Protein AF-A0AAU9E0B2-F1 (afdb_monomer_lite)

Radius of gyration: 13.06 Å; chains: 1; bounding box: 34×32×28 Å

Secondary structure (DSSP, 8-state):
---HHHHHHHHHHHHHHHHHHHS---HHHHHHHHHHHTSSSSSPPPHHHHHHHH---HHHHHHHHHHHHHHHHHHHHHT-

Sequence (80 aa):
MENIDRKNFKNLSLKIEKLVNENSLTYNQEKIIRLRYGIDNEKPASFKEMIKILKISPKELKKEINISDRKVFNLIKSKL

pLDDT: mean 85.06, std 11.07, range [45.5, 96.25]

InterPro domains:
  IPR036388 Winged helix-like DNA-binding domain superfamily [G3DSA:1.10.10.10] (2-70)

Foldseek 3Di:
DPDPPVVVLVVVLVVLVVLLVVDDDDPLLSVLSCQQSVNVHPHHDDLVRCCVVVVDDSVVSVVSNVVSVVVSVVSVVVVD

Organism: NCBI:txid3065157

Structure (mmCIF, N/CA/C/O backbone):
data_AF-A0AAU9E0B2-F1
#
_entry.id   AF-A0AAU9E0B2-F1
#
loop_
_atom_site.group_PDB
_atom_site.id
_atom_site.type_symbol
_atom_site.label_atom_id
_atom_site.label_alt_id
_atom_site.label_comp_id
_atom_site.label_asym_id
_atom_site.label_entity_id
_atom_site.label_seq_id
_atom_site.pdbx_PDB_ins_code
_atom_site.Cartn_x
_atom_site.Cartn_y
_atom_site.Cartn_z
_atom_site.occupancy
_atom_site.B_iso_or_equiv
_atom_site.auth_seq_id
_atom_site.auth_comp_id
_atom_site.auth_asym_id
_atom_site.auth_atom_id
_atom_site.pdbx_PDB_model_num
ATOM 1 N N . MET A 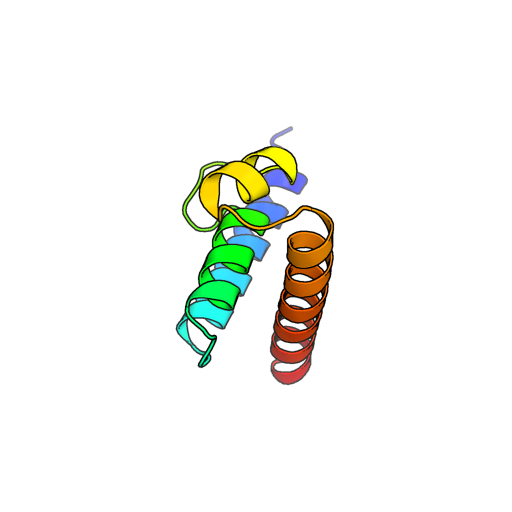1 1 ? 21.993 18.951 -11.294 1.00 45.50 1 MET A N 1
ATOM 2 C CA . MET A 1 1 ? 21.918 17.517 -10.941 1.00 45.50 1 MET A CA 1
ATOM 3 C C . MET A 1 1 ? 20.449 17.134 -10.830 1.00 45.50 1 MET A C 1
ATOM 5 O O . MET A 1 1 ? 19.844 17.351 -9.788 1.00 45.50 1 MET A O 1
ATOM 9 N N . GLU A 1 2 ? 19.829 16.654 -11.910 1.00 48.66 2 GLU A N 1
ATOM 10 C CA . GLU A 1 2 ? 18.470 16.108 -11.823 1.00 48.66 2 GLU A CA 1
ATOM 11 C C . GLU A 1 2 ? 18.511 14.745 -11.117 1.00 48.66 2 GLU A C 1
ATOM 13 O O . GLU A 1 2 ? 18.950 13.742 -11.671 1.00 48.66 2 GLU A O 1
ATOM 18 N N . ASN A 1 3 ? 18.112 14.786 -9.844 1.00 53.88 3 ASN A N 1
ATOM 19 C CA . ASN A 1 3 ? 17.779 13.707 -8.913 1.00 53.88 3 ASN A CA 1
ATOM 20 C C . ASN A 1 3 ? 17.684 12.286 -9.509 1.00 53.88 3 ASN A C 1
ATOM 22 O O . ASN A 1 3 ? 16.622 11.868 -9.980 1.00 53.88 3 ASN A O 1
ATOM 26 N N . ILE A 1 4 ? 18.752 11.501 -9.337 1.00 55.34 4 ILE A N 1
ATOM 27 C CA . ILE A 1 4 ? 18.756 10.032 -9.480 1.00 55.34 4 ILE A CA 1
ATOM 28 C C . ILE A 1 4 ? 17.567 9.411 -8.712 1.00 55.34 4 ILE A C 1
ATOM 30 O O . ILE A 1 4 ? 16.910 8.496 -9.213 1.00 55.34 4 ILE A O 1
ATOM 34 N N . ASP A 1 5 ? 17.200 9.996 -7.569 1.00 63.06 5 ASP A N 1
ATOM 35 C CA . ASP A 1 5 ? 16.070 9.571 -6.739 1.00 63.06 5 ASP A CA 1
ATOM 36 C C . ASP A 1 5 ? 14.704 9.711 -7.419 1.00 63.06 5 ASP A C 1
ATOM 38 O O . ASP A 1 5 ? 13.868 8.816 -7.304 1.00 63.06 5 ASP A O 1
ATOM 42 N N . ARG A 1 6 ? 14.465 10.778 -8.197 1.00 65.12 6 ARG A N 1
ATOM 43 C CA . ARG A 1 6 ? 13.178 10.968 -8.897 1.00 65.12 6 ARG A CA 1
ATOM 44 C C . ARG A 1 6 ? 13.006 9.968 -10.033 1.00 65.12 6 ARG A C 1
ATOM 46 O O . ARG A 1 6 ? 11.915 9.433 -10.224 1.00 65.12 6 ARG A O 1
ATOM 53 N N . LYS A 1 7 ? 14.082 9.692 -10.777 1.00 70.25 7 LYS A N 1
ATOM 54 C CA . LYS A 1 7 ? 14.066 8.712 -11.871 1.00 70.25 7 LYS A CA 1
ATOM 55 C C . LYS A 1 7 ? 13.852 7.294 -11.339 1.00 70.25 7 LYS A C 1
ATOM 57 O O . LYS A 1 7 ? 13.042 6.553 -11.893 1.00 70.25 7 LYS A O 1
ATOM 62 N N . ASN A 1 8 ? 14.525 6.940 -10.244 1.00 73.31 8 ASN A N 1
ATOM 63 C CA . ASN A 1 8 ? 14.353 5.647 -9.586 1.00 73.31 8 ASN A CA 1
ATOM 64 C C . ASN A 1 8 ? 12.946 5.487 -9.004 1.00 73.31 8 ASN A C 1
ATOM 66 O O . ASN A 1 8 ? 12.326 4.441 -9.193 1.00 73.31 8 ASN A O 1
ATOM 70 N N . PHE A 1 9 ? 12.411 6.536 -8.375 1.00 72.12 9 PHE A N 1
ATOM 71 C CA . PHE A 1 9 ? 11.056 6.532 -7.833 1.00 72.12 9 PHE A CA 1
ATOM 72 C C . PHE A 1 9 ? 9.996 6.352 -8.927 1.00 72.12 9 PHE A C 1
ATOM 74 O O . PHE A 1 9 ? 9.136 5.484 -8.806 1.00 72.12 9 PHE A O 1
ATOM 81 N N . LYS A 1 10 ? 10.105 7.092 -10.039 1.00 76.12 10 LYS A N 1
ATOM 82 C CA . LYS A 1 10 ? 9.195 6.958 -11.188 1.00 76.12 10 LYS A CA 1
ATOM 83 C C . LYS A 1 10 ? 9.262 5.567 -11.829 1.00 76.12 10 LYS A C 1
ATOM 85 O O . LYS A 1 10 ? 8.254 5.028 -12.268 1.00 76.12 10 LYS A O 1
ATOM 90 N N . ASN A 1 11 ? 10.448 4.963 -11.883 1.00 81.69 11 ASN A N 1
ATOM 91 C CA . ASN A 1 11 ? 10.603 3.598 -12.386 1.00 81.69 11 ASN A CA 1
ATOM 92 C C . ASN A 1 11 ? 9.958 2.573 -11.434 1.00 81.69 11 ASN A C 1
ATOM 94 O O . ASN A 1 11 ? 9.308 1.627 -11.874 1.00 81.69 11 ASN A O 1
ATOM 98 N N . LEU A 1 12 ? 10.096 2.777 -10.122 1.00 80.69 12 LEU A N 1
ATOM 99 C CA . LEU A 1 12 ? 9.459 1.929 -9.121 1.00 80.69 12 LEU A CA 1
ATOM 100 C C . LEU A 1 12 ? 7.929 2.035 -9.173 1.00 80.69 12 LEU A C 1
ATOM 102 O O . LEU A 1 12 ? 7.267 1.000 -9.171 1.00 80.69 12 LEU A O 1
ATOM 106 N N . SER A 1 13 ? 7.369 3.245 -9.264 1.00 82.06 13 SER A N 1
ATOM 107 C CA . SER A 1 13 ? 5.916 3.435 -9.331 1.00 82.06 13 SER A CA 1
ATOM 108 C C . SE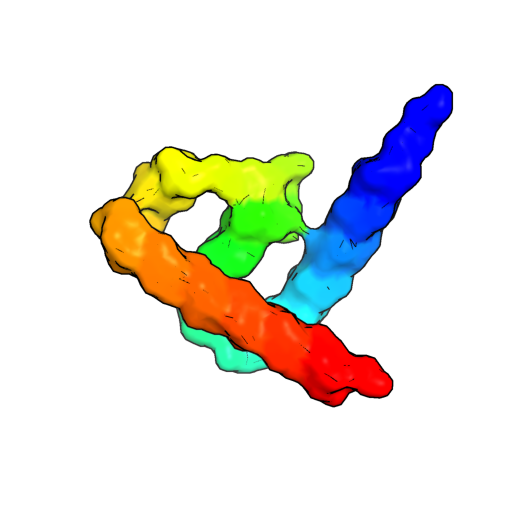R A 1 13 ? 5.310 2.762 -10.564 1.00 82.06 13 SER A C 1
ATOM 110 O O . SER A 1 13 ? 4.335 2.036 -10.413 1.00 82.06 13 SER A O 1
ATOM 112 N N . LEU A 1 14 ? 5.941 2.876 -11.741 1.00 85.12 14 LEU A N 1
ATOM 113 C CA . LEU A 1 14 ? 5.501 2.192 -12.967 1.00 85.12 14 LEU A CA 1
ATOM 114 C C . LEU A 1 14 ? 5.537 0.662 -12.838 1.00 85.12 14 LEU A C 1
ATOM 116 O O . LEU A 1 14 ? 4.632 -0.036 -13.296 1.00 85.12 14 LEU A O 1
ATOM 120 N N . LYS A 1 15 ? 6.578 0.112 -12.201 1.00 86.00 15 LYS A N 1
ATOM 121 C CA . LYS A 1 15 ? 6.661 -1.335 -11.948 1.00 86.00 15 LYS A CA 1
ATOM 122 C C . LYS A 1 15 ? 5.549 -1.800 -11.014 1.00 86.00 15 LYS A C 1
ATOM 124 O O . LYS A 1 15 ? 4.946 -2.839 -11.265 1.00 86.00 15 LYS A O 1
ATOM 129 N N . ILE A 1 16 ? 5.277 -1.044 -9.952 1.00 86.38 16 ILE A N 1
ATOM 130 C CA . ILE A 1 16 ? 4.215 -1.376 -8.998 1.00 86.38 16 ILE A CA 1
ATOM 131 C C . ILE A 1 16 ? 2.840 -1.212 -9.646 1.00 86.38 16 ILE A C 1
ATOM 133 O O . ILE A 1 16 ? 2.000 -2.080 -9.460 1.00 86.38 16 ILE A O 1
ATOM 137 N N . GLU A 1 17 ? 2.619 -0.175 -10.452 1.00 88.94 17 GLU A N 1
ATOM 138 C CA . GLU A 1 17 ? 1.385 0.010 -11.221 1.00 88.94 17 GLU A CA 1
ATOM 139 C C . GLU A 1 17 ? 1.102 -1.191 -12.119 1.00 88.94 17 GLU A C 1
ATOM 141 O O . GLU A 1 17 ? 0.021 -1.776 -12.056 1.00 88.94 17 GLU A O 1
ATOM 146 N N . LYS A 1 18 ? 2.101 -1.626 -12.893 1.00 88.56 18 LYS A N 1
ATOM 147 C CA . LYS A 1 18 ? 1.979 -2.822 -13.725 1.00 88.56 18 LYS A CA 1
ATOM 148 C C . LYS A 1 18 ? 1.635 -4.057 -12.885 1.00 88.56 18 LYS A C 1
ATOM 150 O O . LYS A 1 18 ? 0.733 -4.806 -13.242 1.00 88.56 18 LYS A O 1
ATOM 155 N N . LEU A 1 19 ? 2.298 -4.247 -11.742 1.00 86.56 19 LEU A N 1
ATOM 156 C CA . LEU A 1 19 ? 2.003 -5.354 -10.827 1.00 86.56 19 LEU A CA 1
ATOM 157 C C . LEU A 1 19 ? 0.582 -5.293 -10.259 1.00 86.56 19 LEU A C 1
ATOM 159 O O . LEU A 1 19 ? -0.058 -6.333 -10.147 1.00 86.56 19 LEU A O 1
ATOM 163 N N . VAL A 1 20 ? 0.100 -4.107 -9.898 1.00 84.06 20 VAL A N 1
ATOM 164 C CA . VAL A 1 20 ? -1.258 -3.896 -9.383 1.00 84.06 20 VAL A CA 1
ATOM 165 C C . VAL A 1 20 ? -2.291 -4.241 -10.449 1.00 84.06 20 VAL A C 1
ATOM 167 O O . VAL A 1 20 ? -3.229 -4.969 -10.153 1.00 84.06 20 VAL A O 1
ATOM 170 N N . ASN A 1 21 ? -2.081 -3.789 -11.687 1.00 84.69 21 ASN A N 1
ATOM 171 C CA . ASN A 1 21 ? -3.006 -4.025 -12.796 1.00 84.69 21 ASN A CA 1
ATOM 172 C C . ASN A 1 21 ? -3.030 -5.497 -13.252 1.00 84.69 21 ASN A C 1
ATOM 174 O O . ASN A 1 21 ? -4.058 -5.990 -13.704 1.00 84.69 21 ASN A O 1
ATOM 178 N N . GLU A 1 22 ? -1.904 -6.209 -13.149 1.00 86.31 22 GLU A N 1
ATOM 179 C CA . GLU A 1 22 ? -1.776 -7.603 -13.599 1.00 86.31 22 GLU A CA 1
ATOM 180 C C . GLU A 1 22 ? -2.219 -8.642 -12.557 1.00 86.31 22 GLU A C 1
ATOM 182 O O . GLU A 1 22 ? -2.291 -9.828 -12.877 1.00 86.31 22 GLU A O 1
ATOM 187 N N . ASN A 1 23 ? -2.478 -8.243 -11.307 1.00 82.19 23 ASN A N 1
ATOM 188 C CA . ASN A 1 23 ? -2.797 -9.170 -10.221 1.00 82.19 23 ASN A CA 1
ATOM 189 C C . ASN A 1 23 ? -4.157 -8.866 -9.595 1.00 82.19 23 ASN A C 1
ATOM 191 O O . ASN A 1 23 ? -4.510 -7.716 -9.360 1.00 82.19 23 ASN A O 1
ATOM 195 N N . SER A 1 24 ? -4.893 -9.913 -9.217 1.00 78.62 24 SER A N 1
ATOM 196 C CA . SER A 1 24 ? -6.159 -9.767 -8.494 1.00 78.62 24 SER A CA 1
ATOM 197 C C . SER A 1 24 ? -5.924 -9.292 -7.052 1.00 78.62 24 SER A C 1
ATOM 199 O O . SER A 1 24 ? -5.694 -10.073 -6.119 1.00 78.62 24 SER A O 1
ATOM 201 N N . LEU A 1 25 ? -5.961 -7.975 -6.867 1.00 83.19 25 LEU A N 1
ATOM 202 C CA . LEU A 1 25 ? -5.986 -7.307 -5.570 1.00 83.19 25 LEU A CA 1
ATOM 203 C C . LEU A 1 25 ? -7.432 -6.983 -5.185 1.00 83.19 25 LEU A C 1
ATOM 205 O O . LEU A 1 25 ? -8.295 -6.811 -6.040 1.00 83.19 25 LEU A O 1
ATOM 209 N N . THR A 1 26 ? -7.719 -6.913 -3.884 1.00 86.50 26 THR A N 1
ATOM 210 C CA . THR A 1 26 ? -9.015 -6.370 -3.458 1.00 86.50 26 THR A CA 1
ATOM 211 C C . THR A 1 26 ? -9.038 -4.865 -3.719 1.00 86.50 26 THR A C 1
ATOM 213 O O . THR A 1 26 ? -7.991 -4.218 -3.667 1.00 86.50 26 THR A O 1
ATOM 216 N N . TYR A 1 27 ? -10.227 -4.290 -3.922 1.00 84.44 27 TYR A N 1
ATOM 217 C CA . TYR A 1 27 ? -10.389 -2.845 -4.141 1.00 84.44 27 TYR A CA 1
ATOM 218 C C . TYR A 1 27 ? -9.654 -2.001 -3.081 1.00 84.44 27 TYR A C 1
ATOM 220 O O . TYR A 1 27 ? -8.960 -1.037 -3.399 1.00 84.44 27 TYR A O 1
ATOM 228 N N . ASN A 1 28 ? -9.733 -2.411 -1.811 1.00 85.56 28 ASN A N 1
ATOM 229 C CA . ASN A 1 28 ? -9.052 -1.719 -0.716 1.00 85.56 28 ASN A CA 1
ATOM 230 C C . ASN A 1 28 ? -7.522 -1.847 -0.791 1.00 85.56 28 ASN A C 1
ATOM 232 O O . ASN A 1 28 ? -6.823 -0.860 -0.564 1.00 85.56 28 ASN A O 1
ATOM 236 N N . GLN A 1 29 ? -6.998 -3.030 -1.132 1.00 88.38 29 GLN A N 1
ATOM 237 C CA . GLN A 1 29 ? -5.554 -3.255 -1.289 1.00 88.38 29 GLN A CA 1
ATOM 238 C C . GLN A 1 29 ? -4.990 -2.423 -2.437 1.00 88.38 29 GLN A C 1
ATOM 240 O O . GLN A 1 29 ? -3.995 -1.724 -2.262 1.00 88.38 29 GLN A O 1
ATOM 245 N N . GLU A 1 30 ? -5.652 -2.462 -3.592 1.00 90.69 30 GLU A N 1
ATOM 246 C CA . GLU A 1 30 ? -5.277 -1.664 -4.755 1.00 90.69 30 GLU A CA 1
ATOM 247 C C . GLU A 1 30 ? -5.234 -0.173 -4.405 1.00 90.69 30 GLU A C 1
ATOM 249 O O . GLU A 1 30 ? -4.223 0.492 -4.637 1.00 90.69 30 GLU A O 1
ATOM 254 N N . LYS A 1 31 ? -6.287 0.341 -3.762 1.00 91.12 31 LYS A N 1
ATOM 255 C CA . LYS A 1 31 ? -6.371 1.752 -3.372 1.00 91.12 31 LYS A CA 1
ATOM 256 C C . LYS A 1 31 ? -5.260 2.161 -2.402 1.00 91.12 31 LYS A C 1
ATOM 258 O O . LYS A 1 31 ? -4.676 3.232 -2.552 1.00 91.12 31 LYS A O 1
ATOM 263 N N . ILE A 1 32 ? -4.930 1.313 -1.426 1.00 93.69 32 ILE A N 1
ATOM 264 C CA . ILE A 1 32 ? -3.825 1.555 -0.485 1.00 93.69 32 ILE A CA 1
ATOM 265 C C . ILE A 1 32 ? -2.484 1.611 -1.217 1.00 93.69 32 ILE A C 1
ATOM 267 O O . ILE A 1 32 ? -1.695 2.520 -0.961 1.00 93.69 32 ILE A O 1
ATOM 271 N N . ILE A 1 33 ? -2.232 0.670 -2.127 1.00 92.06 3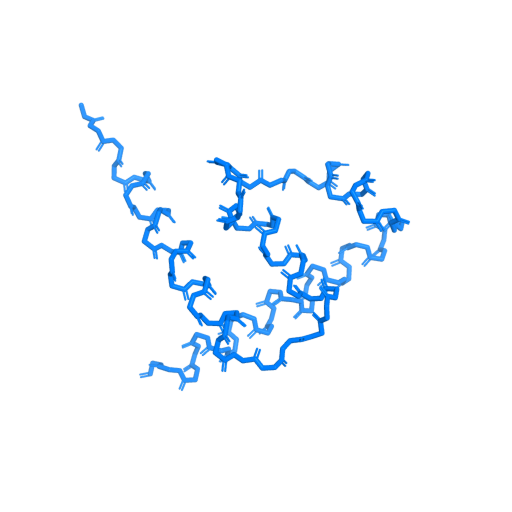3 ILE A N 1
ATOM 272 C CA . ILE A 1 33 ? -0.980 0.599 -2.887 1.00 92.06 33 ILE A CA 1
ATOM 273 C C . ILE A 1 33 ? -0.847 1.837 -3.781 1.00 92.06 33 ILE A C 1
ATOM 275 O O . ILE A 1 33 ? 0.168 2.529 -3.720 1.00 92.06 33 ILE A O 1
ATOM 279 N N . ARG A 1 34 ? -1.893 2.190 -4.534 1.00 92.25 34 ARG A N 1
ATOM 280 C CA . ARG A 1 34 ? -1.899 3.377 -5.401 1.00 92.25 34 ARG A CA 1
ATOM 281 C C . ARG A 1 34 ? -1.614 4.668 -4.637 1.00 92.25 34 ARG A C 1
ATOM 283 O O . ARG A 1 34 ? -0.766 5.452 -5.062 1.00 92.25 34 ARG A O 1
ATOM 290 N N . LEU A 1 35 ? -2.246 4.859 -3.476 1.00 92.75 35 LEU A N 1
ATOM 291 C CA . LEU A 1 35 ? -1.997 6.014 -2.608 1.00 92.75 35 LEU A CA 1
ATOM 292 C C . LEU A 1 35 ? -0.567 6.024 -2.060 1.00 92.75 35 LEU A C 1
ATOM 294 O O . LEU A 1 35 ? 0.099 7.057 -2.078 1.00 92.75 35 LEU A O 1
ATOM 298 N N . ARG A 1 36 ? -0.079 4.878 -1.584 1.00 90.94 36 ARG A N 1
ATOM 299 C CA . ARG A 1 36 ? 1.225 4.781 -0.927 1.00 90.94 36 ARG A CA 1
ATOM 300 C C . ARG A 1 36 ? 2.402 4.966 -1.875 1.00 90.94 36 ARG A C 1
ATOM 302 O O . ARG A 1 36 ? 3.422 5.510 -1.467 1.00 90.94 36 ARG A O 1
ATOM 309 N N . TYR A 1 37 ? 2.275 4.508 -3.113 1.00 89.31 37 TYR A N 1
ATOM 310 C CA . TYR A 1 37 ? 3.333 4.633 -4.114 1.00 89.31 37 TYR A CA 1
ATOM 311 C C . TYR A 1 37 ? 3.131 5.822 -5.055 1.00 89.31 37 TYR A C 1
ATOM 313 O O . TYR A 1 37 ? 3.979 6.052 -5.912 1.00 89.31 37 TYR A O 1
ATOM 321 N N . GLY A 1 38 ? 2.051 6.594 -4.882 1.00 89.25 38 GLY A N 1
ATOM 3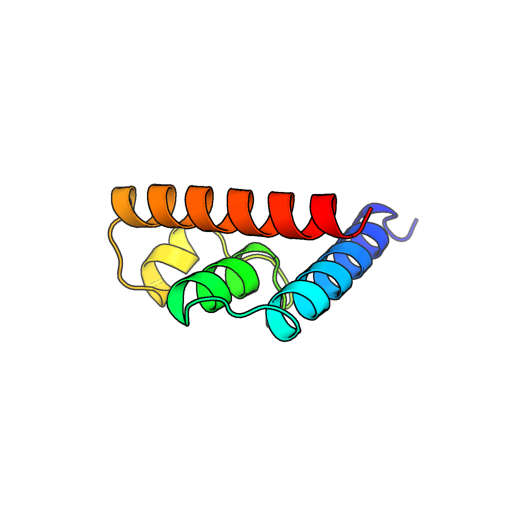22 C CA . GLY A 1 38 ? 1.751 7.742 -5.736 1.00 89.25 38 GLY A CA 1
ATOM 323 C C . GLY A 1 38 ? 1.538 7.329 -7.191 1.00 89.25 38 GLY A C 1
ATOM 324 O O . GLY A 1 38 ? 2.095 7.948 -8.084 1.00 89.25 38 GLY A O 1
ATOM 325 N N . ILE A 1 39 ? 0.796 6.243 -7.434 1.00 86.81 39 ILE A N 1
ATOM 326 C CA . ILE A 1 39 ? 0.542 5.756 -8.802 1.00 86.81 39 ILE A CA 1
ATOM 327 C C . ILE A 1 39 ? -0.394 6.720 -9.542 1.00 86.81 39 ILE A C 1
ATOM 329 O O . ILE A 1 39 ? -0.115 7.091 -10.674 1.00 86.81 39 ILE A O 1
ATOM 333 N N . ASP A 1 40 ? -1.441 7.204 -8.867 1.00 81.38 40 ASP A N 1
ATOM 334 C CA . ASP A 1 40 ? -2.413 8.140 -9.457 1.00 81.38 40 ASP A CA 1
ATOM 335 C C . ASP A 1 40 ? -2.189 9.601 -9.021 1.00 81.38 40 ASP A C 1
ATOM 337 O O . ASP A 1 40 ? -3.019 10.467 -9.282 1.00 81.38 40 ASP A O 1
ATOM 341 N N . ASN A 1 41 ? -1.107 9.884 -8.289 1.00 79.38 41 ASN A N 1
ATOM 342 C CA . ASN A 1 41 ? -0.834 11.201 -7.710 1.00 79.38 41 ASN A CA 1
ATOM 343 C C . ASN A 1 41 ? 0.616 11.607 -7.975 1.00 79.38 41 ASN A C 1
ATOM 345 O O . ASN A 1 41 ? 1.492 10.757 -8.060 1.00 79.38 41 ASN A O 1
ATOM 349 N N . GLU A 1 42 ? 0.906 12.908 -7.994 1.00 77.56 42 GLU A N 1
ATOM 350 C CA . GLU A 1 42 ? 2.282 13.406 -8.177 1.00 77.56 42 GLU A CA 1
ATOM 351 C C . GLU A 1 42 ? 3.264 12.912 -7.098 1.00 77.56 42 GLU A C 1
ATOM 353 O O . GLU A 1 42 ? 4.479 12.909 -7.305 1.00 77.56 42 GLU A O 1
ATOM 358 N N . LYS A 1 43 ? 2.746 12.502 -5.932 1.00 85.19 43 LYS A N 1
ATOM 359 C CA . LYS A 1 43 ? 3.526 12.000 -4.799 1.00 85.19 43 LYS A CA 1
ATOM 360 C C . LYS A 1 43 ? 2.748 10.963 -3.976 1.00 85.19 43 LYS A C 1
ATOM 362 O O . LYS A 1 43 ? 1.515 10.993 -3.970 1.00 85.19 43 LYS A O 1
ATOM 367 N N . PRO A 1 44 ? 3.449 10.100 -3.219 1.00 90.75 44 PRO A N 1
ATOM 368 C CA . PRO A 1 44 ? 2.859 9.292 -2.157 1.00 90.75 44 PRO A CA 1
ATOM 369 C C . PRO A 1 44 ? 1.978 10.094 -1.203 1.00 90.75 44 PRO A C 1
ATOM 371 O O . PRO A 1 44 ? 2.381 11.154 -0.715 1.00 90.75 44 PRO A O 1
ATOM 374 N N . ALA A 1 45 ? 0.813 9.544 -0.874 1.00 92.94 45 ALA A N 1
ATOM 375 C CA . ALA A 1 45 ? -0.013 10.052 0.205 1.00 92.94 45 ALA A CA 1
ATOM 376 C C . ALA A 1 45 ? 0.654 9.761 1.557 1.00 92.94 45 ALA A C 1
ATOM 378 O O . ALA A 1 45 ? 1.111 8.649 1.833 1.00 92.94 45 ALA A O 1
ATOM 379 N N . SER A 1 46 ? 0.671 10.756 2.438 1.00 94.12 46 SER A N 1
ATOM 380 C CA . SER A 1 46 ? 1.064 10.564 3.828 1.00 94.12 46 SER A CA 1
ATOM 381 C C . SER A 1 46 ? 0.047 9.695 4.567 1.00 94.12 46 SER A C 1
ATOM 383 O O . SER A 1 46 ? -1.136 9.635 4.229 1.00 94.12 46 SER A O 1
ATOM 385 N N . PHE A 1 47 ? 0.478 9.085 5.669 1.00 93.19 47 PHE A N 1
ATOM 386 C CA . PHE A 1 47 ? -0.398 8.274 6.516 1.00 93.19 47 PHE A CA 1
ATOM 387 C C . PHE A 1 47 ? -1.654 9.037 6.980 1.00 93.19 47 PHE A C 1
ATOM 389 O O . PHE A 1 47 ? -2.754 8.490 6.988 1.00 93.19 47 PHE A O 1
ATOM 396 N N . LYS A 1 48 ? -1.513 10.331 7.309 1.00 94.38 48 LYS A N 1
ATOM 397 C CA . LYS A 1 48 ? -2.642 11.197 7.690 1.00 94.38 48 LYS A CA 1
ATOM 398 C C . LYS A 1 48 ? -3.616 11.422 6.530 1.00 94.38 48 LYS A C 1
ATOM 400 O O . LYS A 1 48 ? -4.824 11.419 6.755 1.00 94.38 48 LYS A O 1
ATOM 405 N N . GLU A 1 49 ? -3.118 11.620 5.312 1.00 94.31 49 GLU A N 1
ATOM 406 C CA . GLU A 1 49 ? -3.963 11.764 4.118 1.00 94.31 49 GLU A CA 1
ATOM 407 C C . GLU A 1 49 ? -4.703 10.461 3.812 1.00 94.31 49 GLU A C 1
ATOM 409 O O . GLU A 1 49 ? -5.911 10.481 3.587 1.00 94.31 49 GLU A O 1
ATOM 414 N N . MET A 1 50 ? -4.020 9.319 3.909 1.00 94.50 50 MET A N 1
ATOM 415 C CA . MET A 1 50 ? -4.631 8.005 3.705 1.00 94.50 50 MET A CA 1
ATOM 416 C C . MET A 1 50 ? -5.769 7.731 4.697 1.00 94.50 50 MET A C 1
ATOM 418 O O . MET A 1 50 ? -6.814 7.245 4.277 1.00 94.50 50 MET A O 1
ATOM 422 N N . ILE A 1 51 ? -5.627 8.101 5.980 1.00 94.69 51 ILE A N 1
ATOM 423 C CA . ILE A 1 51 ? -6.723 8.004 6.967 1.00 94.69 51 ILE A CA 1
ATOM 424 C C . ILE A 1 51 ? -7.946 8.799 6.498 1.00 94.69 51 ILE A C 1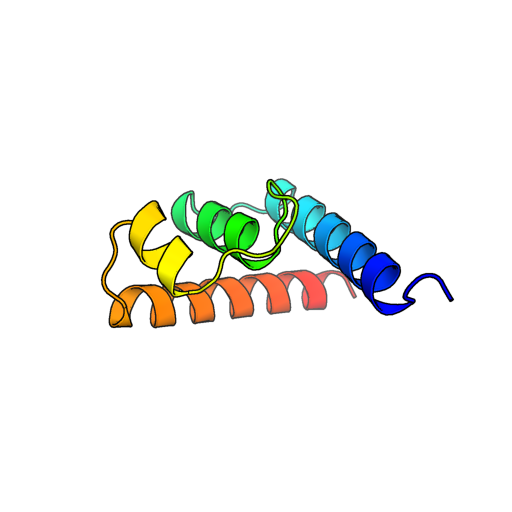
ATOM 426 O O . ILE A 1 51 ? -9.063 8.288 6.534 1.00 94.69 51 ILE A O 1
ATOM 430 N N . LYS A 1 52 ? -7.745 10.040 6.038 1.00 93.19 52 LYS A N 1
ATOM 431 C CA . LYS A 1 52 ? -8.840 10.906 5.575 1.00 93.19 52 LYS A CA 1
ATOM 432 C C . LYS A 1 52 ? -9.534 10.340 4.333 1.00 93.19 52 LYS A C 1
ATOM 434 O O . LYS A 1 52 ? -10.758 10.374 4.255 1.00 93.19 52 LYS A O 1
ATOM 439 N N . ILE A 1 53 ? -8.760 9.814 3.384 1.00 91.62 53 ILE A N 1
ATOM 440 C CA . ILE A 1 53 ? -9.264 9.282 2.109 1.00 91.62 53 ILE A CA 1
ATOM 441 C C . ILE A 1 53 ? -10.000 7.954 2.309 1.00 91.62 53 ILE A C 1
ATOM 443 O O . ILE A 1 53 ? -11.054 7.728 1.715 1.00 91.62 53 ILE A O 1
ATOM 447 N N . LEU A 1 54 ? -9.436 7.063 3.126 1.00 91.12 54 LEU A N 1
ATOM 448 C CA . LEU A 1 54 ? -9.945 5.707 3.323 1.00 91.12 54 LEU A CA 1
ATOM 449 C C . LEU A 1 54 ? -10.987 5.623 4.441 1.00 91.12 54 LEU A C 1
ATOM 451 O O . LEU A 1 54 ? -11.724 4.646 4.492 1.00 91.12 54 LEU A O 1
ATOM 455 N N . LYS A 1 55 ? -11.073 6.642 5.306 1.00 93.44 55 LYS A N 1
ATOM 456 C CA . LYS A 1 55 ? -12.001 6.708 6.448 1.00 93.44 55 LYS A CA 1
ATOM 457 C C . LYS A 1 55 ? -11.893 5.500 7.392 1.00 93.44 55 LYS A C 1
ATOM 459 O O . LYS A 1 55 ? -12.881 5.096 7.994 1.00 93.44 55 LYS A O 1
ATOM 464 N N . ILE A 1 56 ? -10.690 4.947 7.540 1.00 91.50 56 ILE A N 1
ATOM 465 C CA . ILE A 1 56 ? -10.397 3.833 8.453 1.00 91.50 56 ILE A CA 1
ATOM 466 C C . ILE A 1 56 ? -9.555 4.297 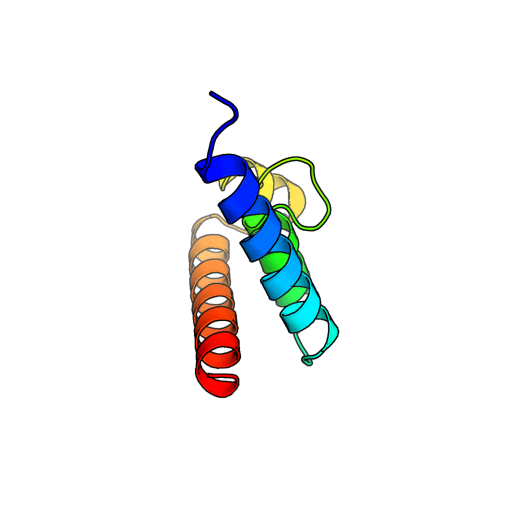9.639 1.00 91.50 56 ILE A C 1
ATOM 468 O O . ILE A 1 56 ? -8.852 5.309 9.572 1.00 91.50 56 ILE A O 1
ATOM 472 N N . SER A 1 57 ? -9.611 3.546 10.738 1.00 94.81 57 SER A N 1
ATOM 473 C CA . SER A 1 57 ? -8.855 3.892 11.943 1.00 94.81 57 SER A CA 1
ATOM 474 C C . SER A 1 57 ? -7.335 3.819 11.700 1.00 94.81 57 SER A C 1
ATOM 476 O O . SER A 1 57 ? -6.876 2.995 10.906 1.00 94.81 57 SER A O 1
ATOM 478 N N . PRO A 1 58 ? -6.506 4.604 12.418 1.00 95.31 58 PRO A N 1
ATOM 479 C CA . PRO A 1 58 ? -5.048 4.533 12.281 1.00 95.31 58 PRO A CA 1
ATOM 480 C C . PRO A 1 58 ? -4.482 3.122 12.507 1.00 95.31 58 PRO A C 1
ATOM 482 O O . PRO A 1 58 ? -3.571 2.682 11.806 1.00 95.31 58 PRO A O 1
ATOM 485 N N . LYS A 1 59 ? -5.031 2.389 13.485 1.00 96.25 59 LYS A N 1
ATOM 486 C CA . LYS A 1 59 ? -4.598 1.024 13.813 1.00 96.25 59 LYS A CA 1
ATOM 487 C C . LYS A 1 59 ? -4.888 0.057 12.665 1.00 96.25 59 LYS A C 1
ATOM 489 O O . LYS A 1 59 ? -4.032 -0.754 12.316 1.00 96.25 59 LYS A O 1
ATOM 494 N N . GLU A 1 60 ? -6.074 0.163 12.082 1.00 94.25 60 GLU A N 1
ATOM 495 C CA . GLU A 1 60 ? -6.495 -0.646 10.943 1.00 94.25 60 GLU A CA 1
ATOM 496 C C . GLU A 1 60 ? -5.705 -0.295 9.685 1.00 94.25 60 GLU A C 1
ATOM 498 O O . GLU A 1 60 ? -5.148 -1.193 9.061 1.00 94.25 60 GLU A O 1
ATOM 503 N N . LEU A 1 61 ? -5.523 0.998 9.389 1.00 94.19 61 LEU A N 1
ATOM 504 C CA . LEU A 1 61 ? -4.706 1.438 8.259 1.00 94.19 61 LEU A CA 1
ATOM 505 C C . LEU A 1 61 ? -3.302 0.851 8.328 1.00 94.19 61 LEU A C 1
ATOM 507 O O . LEU A 1 61 ? -2.818 0.340 7.327 1.00 94.19 61 LEU A O 1
ATOM 511 N N . LYS A 1 62 ? -2.656 0.876 9.500 1.00 95.12 62 LYS A N 1
ATOM 512 C CA . LYS A 1 62 ? -1.318 0.294 9.679 1.00 95.12 62 LYS A CA 1
ATOM 513 C C . LYS A 1 62 ? -1.293 -1.205 9.357 1.00 95.12 62 LYS A C 1
ATOM 515 O O . LYS A 1 62 ? -0.334 -1.687 8.755 1.00 95.12 62 LYS A O 1
ATOM 520 N N . LYS A 1 63 ? -2.336 -1.944 9.744 1.00 94.75 63 LYS A N 1
ATOM 521 C CA . LYS A 1 63 ? -2.469 -3.375 9.445 1.00 94.75 63 LYS A CA 1
ATOM 522 C C . LYS A 1 63 ? -2.640 -3.607 7.943 1.00 94.75 63 LYS A C 1
ATOM 524 O O . LYS A 1 63 ? -1.915 -4.421 7.376 1.00 94.75 63 LYS A O 1
ATOM 529 N N . GLU A 1 64 ? -3.535 -2.862 7.304 1.00 93.19 64 GLU A N 1
ATOM 530 C CA . GLU A 1 64 ? -3.808 -2.981 5.870 1.00 93.19 64 GLU A CA 1
ATOM 531 C C . GLU A 1 64 ? -2.605 -2.580 5.006 1.00 93.19 64 GLU A C 1
ATOM 533 O O . GLU A 1 64 ? -2.292 -3.243 4.016 1.00 93.19 64 GLU A O 1
ATOM 538 N N . ILE A 1 65 ? -1.864 -1.555 5.430 1.00 93.88 65 ILE A N 1
ATOM 539 C CA . ILE A 1 65 ? -0.573 -1.145 4.862 1.00 93.88 65 ILE A CA 1
ATOM 540 C C . ILE A 1 65 ? 0.417 -2.308 4.872 1.00 93.88 65 ILE A C 1
ATOM 542 O O . ILE A 1 65 ? 0.993 -2.626 3.836 1.00 93.88 65 ILE A O 1
ATOM 546 N N . ASN A 1 66 ? 0.589 -2.975 6.015 1.00 93.75 66 ASN A N 1
ATOM 547 C CA . ASN A 1 66 ? 1.536 -4.084 6.136 1.00 93.75 66 ASN A CA 1
ATOM 548 C C . ASN A 1 66 ? 1.139 -5.282 5.263 1.00 93.75 66 ASN A C 1
ATOM 550 O O . ASN A 1 66 ? 1.998 -5.921 4.656 1.00 93.75 66 ASN A O 1
ATOM 554 N N . ILE A 1 67 ? -0.159 -5.593 5.195 1.00 92.38 67 ILE A N 1
ATOM 555 C CA . ILE A 1 67 ? -0.682 -6.663 4.335 1.00 92.38 67 ILE A CA 1
ATOM 556 C C . ILE A 1 67 ? -0.417 -6.328 2.863 1.00 92.38 67 ILE A C 1
ATOM 558 O O . ILE A 1 67 ? 0.081 -7.174 2.118 1.00 92.38 67 ILE A O 1
ATOM 562 N N . SER A 1 68 ? -0.711 -5.091 2.464 1.00 91.44 68 SER A N 1
ATOM 563 C CA . SER A 1 68 ? -0.529 -4.608 1.095 1.00 91.44 68 SER A CA 1
ATOM 564 C C . SER A 1 68 ? 0.944 -4.615 0.684 1.00 91.44 68 SER A C 1
ATOM 566 O O . SER A 1 68 ? 1.273 -5.156 -0.369 1.00 91.44 68 SER A O 1
ATOM 568 N N . ASP A 1 69 ? 1.845 -4.128 1.543 1.00 90.25 69 ASP A N 1
ATOM 569 C CA . ASP A 1 69 ? 3.292 -4.155 1.293 1.00 90.25 69 ASP A CA 1
ATOM 570 C C . ASP A 1 69 ? 3.817 -5.573 1.132 1.00 90.25 69 ASP A C 1
ATOM 572 O O . ASP A 1 69 ? 4.572 -5.859 0.206 1.00 90.25 69 ASP A O 1
ATOM 576 N N . ARG A 1 70 ? 3.409 -6.485 2.023 1.00 91.25 70 ARG A N 1
ATOM 577 C CA . ARG A 1 70 ? 3.829 -7.886 1.948 1.00 91.25 70 ARG A CA 1
ATOM 578 C C . ARG A 1 70 ? 3.375 -8.521 0.639 1.00 91.25 70 ARG A C 1
ATOM 580 O O . ARG A 1 70 ? 4.110 -9.316 0.057 1.00 91.25 70 ARG A O 1
ATOM 587 N N . LYS A 1 71 ? 2.181 -8.163 0.163 1.00 87.75 71 LYS A N 1
ATOM 588 C CA . LYS A 1 71 ? 1.655 -8.652 -1.110 1.00 87.75 71 LYS A CA 1
ATOM 589 C C . LYS A 1 71 ? 2.451 -8.092 -2.287 1.00 87.75 71 LYS A C 1
ATOM 591 O O . LYS A 1 71 ? 2.908 -8.881 -3.104 1.00 87.75 71 LYS A O 1
ATOM 596 N N . VAL A 1 72 ? 2.715 -6.784 -2.320 1.00 88.38 72 VAL A N 1
ATOM 597 C CA . VAL A 1 72 ? 3.586 -6.160 -3.335 1.00 88.38 72 VAL A CA 1
ATOM 598 C C . VAL A 1 72 ? 4.975 -6.804 -3.338 1.00 88.38 72 VAL A C 1
ATOM 600 O O . VAL A 1 72 ? 5.466 -7.190 -4.394 1.00 88.38 72 VAL A O 1
ATOM 603 N N . PHE A 1 73 ? 5.583 -7.000 -2.167 1.00 88.44 73 PHE A N 1
ATOM 604 C CA . PHE A 1 73 ? 6.885 -7.654 -2.038 1.00 88.44 73 PHE A CA 1
ATOM 605 C C . PHE A 1 73 ? 6.880 -9.080 -2.602 1.00 88.44 73 PHE A C 1
ATOM 607 O O . PHE A 1 73 ? 7.761 -9.437 -3.381 1.00 88.44 73 PHE A O 1
ATOM 614 N N . ASN A 1 74 ? 5.873 -9.887 -2.256 1.00 89.19 74 ASN A N 1
ATOM 615 C CA . ASN A 1 74 ? 5.741 -11.248 -2.775 1.00 89.19 74 ASN A CA 1
ATOM 616 C C . ASN A 1 74 ? 5.539 -11.268 -4.295 1.00 89.19 74 ASN A C 1
ATOM 618 O O . ASN A 1 74 ? 6.123 -12.111 -4.971 1.00 89.19 74 ASN A O 1
ATOM 622 N N . LEU A 1 75 ? 4.754 -10.329 -4.833 1.00 85.94 75 LEU A N 1
ATOM 623 C CA . LEU A 1 75 ? 4.543 -10.193 -6.273 1.00 85.94 75 LEU A CA 1
ATOM 624 C C . LEU A 1 75 ? 5.845 -9.838 -6.998 1.00 85.94 75 LEU A C 1
ATOM 626 O O . LEU A 1 75 ? 6.173 -10.479 -7.992 1.00 85.94 75 LEU A O 1
ATOM 630 N N . ILE A 1 76 ? 6.623 -8.887 -6.470 1.00 85.06 76 ILE A N 1
ATOM 631 C CA . ILE A 1 76 ? 7.948 -8.546 -7.008 1.00 85.06 76 ILE A CA 1
ATOM 632 C C . ILE A 1 76 ? 8.860 -9.774 -6.977 1.00 85.06 76 ILE A C 1
ATOM 634 O O . ILE A 1 76 ? 9.454 -10.117 -7.993 1.00 85.06 76 ILE A O 1
ATOM 638 N N . LYS A 1 77 ? 8.931 -10.463 -5.831 1.00 84.62 77 LYS A N 1
ATOM 639 C CA . LYS A 1 77 ? 9.772 -11.652 -5.658 1.00 84.62 77 LYS A CA 1
ATOM 640 C C . LYS A 1 77 ? 9.402 -12.777 -6.627 1.00 84.62 77 LYS A C 1
ATOM 642 O O . LYS A 1 77 ? 10.291 -13.464 -7.093 1.00 84.62 77 LYS A O 1
ATOM 647 N N . SER A 1 78 ? 8.117 -12.967 -6.927 1.00 80.88 78 SER A N 1
ATOM 648 C CA . SER A 1 78 ? 7.659 -14.023 -7.845 1.00 80.88 78 SER A CA 1
ATOM 649 C C . SER A 1 78 ? 7.990 -13.776 -9.322 1.00 80.88 78 SER A C 1
ATOM 651 O O . SER A 1 78 ? 7.865 -14.694 -10.125 1.00 80.88 78 SER A O 1
ATOM 653 N N . LYS A 1 79 ? 8.370 -12.544 -9.688 1.00 70.19 79 LYS A N 1
ATOM 654 C CA . LYS A 1 79 ? 8.728 -12.156 -11.063 1.00 70.19 79 LYS A CA 1
ATOM 655 C C . LYS A 1 79 ? 10.239 -11.981 -11.277 1.00 70.19 79 LYS A C 1
ATOM 657 O O . LYS A 1 79 ? 10.634 -11.613 -12.382 1.00 70.19 79 LYS A O 1
ATOM 662 N N . LEU A 1 80 ? 11.042 -12.180 -10.228 1.00 57.84 80 LEU A N 1
ATOM 663 C CA . LEU A 1 80 ? 12.509 -12.214 -10.256 1.00 57.84 80 LEU A CA 1
ATOM 664 C C . LEU A 1 80 ? 12.979 -13.666 -10.310 1.00 57.84 80 LEU A C 1
ATOM 666 O O . LEU A 1 80 ? 13.958 -13.912 -11.042 1.00 57.84 80 LEU A O 1
#